Protein AF-A0A1S4CBW2-F1 (afdb_monomer)

Solvent-accessible surface area (backbone atoms only — not comparable to full-atom values): 8274 Å² total; per-residue (Å²): 129,62,62,76,55,47,57,71,74,41,79,81,64,77,72,87,77,90,82,58,78,89,71,38,50,78,54,97,95,41,67,27,43,52,64,85,74,66,82,56,65,70,44,77,49,78,42,79,31,58,56,24,68,84,32,35,73,53,51,63,35,43,44,69,46,84,67,85,85,79,65,87,85,68,48,69,74,67,51,38,43,67,58,54,52,48,46,69,72,67,56,61,90,41,44,40,65,57,48,58,76,38,66,98,53,59,56,44,62,51,49,52,52,52,52,52,53,52,54,51,54,56,49,52,52,53,52,53,60,55,59,77,72,105

Nearest PDB structures (foldseek):
  2q5e-assembly5_E  TM=9.360E-01  e=3.648E-05  Homo sapiens
  1t9z-assembly1_A  TM=9.343E-01  e=3.648E-05  Homo sapiens
  3l0c-assembly2_B  TM=9.305E-01  e=1.211E-04  Homo sapiens
  3l0y-assembly2_B  TM=9.331E-01  e=2.881E-04  Homo sapiens
  2q5e-assembly4_D  TM=9.142E-01  e=2.207E-04  Homo sapiens

Organism: Nicotiana tabacum (NCBI:txid4097)

Structure (mmCIF, N/CA/C/O backbone):
data_AF-A0A1S4CBW2-F1
#
_entry.id   AF-A0A1S4CBW2-F1
#
loop_
_atom_site.group_PDB
_atom_site.id
_atom_site.type_symbol
_atom_site.label_atom_id
_atom_site.label_alt_id
_atom_site.label_comp_id
_atom_site.label_asym_id
_atom_site.label_entity_id
_atom_site.label_seq_id
_atom_site.pdbx_PDB_ins_code
_atom_site.Cartn_x
_atom_site.Cartn_y
_atom_site.Cartn_z
_atom_site.occupancy
_atom_site.B_iso_or_equiv
_atom_site.auth_seq_id
_atom_site.auth_comp_id
_atom_site.auth_asym_id
_atom_site.auth_atom_id
_atom_site.pdbx_PDB_model_num
ATOM 1 N N . TYR A 1 1 ? 21.344 5.449 -10.098 1.00 72.12 1 TYR A N 1
ATOM 2 C CA . TYR A 1 1 ? 20.592 6.720 -9.976 1.00 72.12 1 TYR A CA 1
ATOM 3 C C . TYR A 1 1 ? 19.770 6.777 -8.692 1.00 72.12 1 TYR A C 1
ATOM 5 O O . TYR A 1 1 ? 19.792 7.802 -8.034 1.00 72.12 1 TYR A O 1
ATOM 13 N N . VAL A 1 2 ? 19.072 5.700 -8.307 1.00 84.31 2 VAL A N 1
ATOM 14 C CA . VAL A 1 2 ? 18.174 5.707 -7.135 1.00 84.31 2 VAL A CA 1
ATOM 15 C C . VAL A 1 2 ? 18.923 5.608 -5.795 1.00 84.31 2 VAL A C 1
ATOM 17 O O . VAL A 1 2 ? 18.476 6.191 -4.811 1.00 84.31 2 VAL A O 1
ATOM 20 N N . ASP A 1 3 ? 20.077 4.937 -5.748 1.00 87.69 3 ASP A N 1
ATOM 21 C CA . ASP A 1 3 ? 20.767 4.643 -4.480 1.00 87.69 3 ASP A CA 1
ATOM 22 C C . ASP A 1 3 ? 21.149 5.884 -3.652 1.00 87.69 3 ASP A C 1
ATOM 24 O O . ASP A 1 3 ? 20.785 5.907 -2.477 1.00 87.69 3 ASP A O 1
ATOM 28 N N . PRO A 1 4 ? 21.721 6.968 -4.222 1.00 92.19 4 PRO A N 1
ATOM 29 C CA . PRO A 1 4 ? 22.054 8.167 -3.442 1.00 92.19 4 PRO A CA 1
ATOM 30 C C . PRO A 1 4 ? 20.837 8.914 -2.876 1.00 92.19 4 PRO A C 1
ATOM 32 O O . PRO A 1 4 ? 20.970 9.719 -1.954 1.00 92.19 4 PRO A O 1
ATOM 35 N N . VAL A 1 5 ? 19.651 8.720 -3.462 1.00 93.06 5 VAL A N 1
ATOM 36 C CA . VAL A 1 5 ? 18.397 9.285 -2.939 1.00 93.06 5 VAL A CA 1
ATOM 37 C C . VAL A 1 5 ? 17.923 8.445 -1.760 1.00 93.06 5 VAL A C 1
ATOM 39 O O . VAL A 1 5 ? 17.605 8.987 -0.706 1.00 93.06 5 VAL A O 1
ATOM 42 N N . ILE A 1 6 ? 17.940 7.118 -1.906 1.00 93.62 6 ILE A N 1
ATOM 43 C CA . ILE A 1 6 ? 17.543 6.195 -0.839 1.00 93.62 6 ILE A CA 1
ATOM 44 C C . ILE A 1 6 ? 18.472 6.301 0.370 1.00 93.62 6 ILE A C 1
ATOM 46 O O . ILE A 1 6 ? 17.990 6.284 1.492 1.00 93.62 6 ILE A O 1
ATOM 50 N N . GLU A 1 7 ? 19.777 6.472 0.169 1.00 92.75 7 GLU A N 1
ATOM 51 C CA . GLU A 1 7 ? 20.735 6.671 1.266 1.00 92.75 7 GLU A CA 1
ATOM 52 C C . GLU A 1 7 ? 20.423 7.909 2.113 1.00 92.75 7 GLU A C 1
ATOM 54 O O . GLU A 1 7 ? 20.603 7.882 3.327 1.00 92.75 7 GLU A O 1
ATOM 59 N N . ARG A 1 8 ? 19.900 8.977 1.496 1.00 95.56 8 ARG A N 1
ATOM 60 C CA . ARG A 1 8 ? 19.450 10.173 2.223 1.00 95.56 8 ARG A CA 1
ATOM 61 C C . ARG A 1 8 ? 18.098 9.974 2.908 1.00 95.56 8 ARG A C 1
ATOM 63 O O . ARG A 1 8 ? 17.879 10.537 3.974 1.00 95.56 8 ARG A O 1
ATOM 70 N N . LEU A 1 9 ? 17.194 9.208 2.294 1.00 94.81 9 LEU A N 1
ATOM 71 C CA . LEU A 1 9 ? 15.845 8.962 2.816 1.00 94.81 9 LEU A CA 1
ATOM 72 C C . LEU A 1 9 ? 15.800 7.899 3.921 1.00 94.81 9 LEU A C 1
ATOM 74 O O . LEU A 1 9 ? 14.903 7.941 4.759 1.00 94.81 9 LEU A O 1
ATOM 78 N N . ASP A 1 10 ? 16.742 6.956 3.934 1.00 96.50 10 ASP A N 1
ATOM 79 C CA . ASP A 1 10 ? 16.759 5.816 4.854 1.00 96.50 10 ASP A CA 1
ATOM 80 C C . ASP A 1 10 ? 18.020 5.770 5.743 1.00 96.50 10 ASP A C 1
ATOM 82 O O . ASP A 1 10 ? 18.762 4.782 5.729 1.00 96.50 10 ASP A O 1
ATOM 86 N N . PRO A 1 11 ? 18.282 6.808 6.563 1.00 96.19 11 PRO A N 1
ATOM 87 C CA . PRO A 1 11 ? 19.467 6.854 7.424 1.00 96.19 11 PRO A CA 1
ATOM 88 C C . PRO A 1 11 ? 19.441 5.800 8.544 1.00 96.19 11 PRO A C 1
ATOM 90 O O . PRO A 1 11 ? 20.466 5.517 9.155 1.00 96.19 11 PRO A O 1
ATOM 93 N N . LYS A 1 12 ? 18.265 5.231 8.841 1.00 96.81 12 LYS A N 1
ATOM 94 C CA . LYS A 1 12 ? 18.075 4.195 9.868 1.00 96.81 12 LYS A CA 1
ATOM 95 C C . LYS A 1 12 ? 18.089 2.773 9.298 1.00 96.81 12 LYS A C 1
ATOM 97 O O . LYS A 1 12 ? 17.887 1.832 10.060 1.00 96.81 12 LYS A O 1
ATOM 102 N N . HIS A 1 13 ? 18.318 2.611 7.992 1.00 94.69 13 HIS A N 1
ATOM 103 C CA . HIS A 1 13 ? 18.322 1.315 7.307 1.00 94.69 13 HIS A CA 1
ATOM 104 C C . HIS A 1 13 ? 17.040 0.489 7.534 1.00 94.69 13 HIS A C 1
ATOM 106 O O . HIS A 1 13 ? 17.075 -0.728 7.728 1.00 94.69 13 HIS A O 1
ATOM 112 N N . CYS A 1 14 ? 15.886 1.155 7.505 1.00 96.50 14 CYS A N 1
ATOM 113 C CA . CYS A 1 14 ? 14.567 0.542 7.607 1.00 96.50 14 CYS A CA 1
ATOM 114 C C . CYS A 1 14 ? 14.212 -0.288 6.358 1.00 96.50 14 CYS A C 1
ATOM 116 O O . CYS A 1 14 ? 13.416 -1.229 6.444 1.00 96.50 14 CYS A O 1
ATOM 118 N N . ILE A 1 15 ? 14.774 0.035 5.186 1.00 96.38 15 ILE A N 1
ATOM 119 C CA . ILE A 1 15 ? 14.488 -0.656 3.923 1.00 96.38 15 ILE A CA 1
ATOM 120 C C . ILE A 1 15 ? 15.336 -1.927 3.817 1.00 96.38 15 ILE A C 1
ATOM 122 O O . ILE A 1 15 ? 16.548 -1.880 3.625 1.00 96.38 15 ILE A O 1
ATOM 126 N N . ARG A 1 16 ? 14.679 -3.093 3.855 1.00 95.31 16 ARG A N 1
ATOM 127 C CA . ARG A 1 16 ? 15.364 -4.398 3.792 1.00 95.31 16 ARG A CA 1
ATOM 128 C C . ARG A 1 16 ? 15.864 -4.779 2.396 1.00 95.31 16 ARG A C 1
ATOM 130 O O . ARG A 1 16 ? 16.922 -5.384 2.273 1.00 95.31 16 ARG A O 1
ATOM 137 N N . TYR A 1 17 ? 15.087 -4.482 1.356 1.00 95.06 17 TYR A N 1
ATOM 138 C CA . TYR A 1 17 ? 15.413 -4.827 -0.029 1.00 95.06 17 TYR A CA 1
ATOM 139 C C . TYR A 1 17 ? 15.094 -3.652 -0.946 1.00 95.06 17 TYR A C 1
ATOM 141 O O . TYR A 1 17 ? 14.059 -3.005 -0.791 1.00 95.06 17 TYR A O 1
ATOM 149 N N . ARG A 1 18 ? 15.969 -3.403 -1.924 1.00 93.81 18 ARG A N 1
ATOM 150 C CA . ARG A 1 18 ? 15.803 -2.352 -2.932 1.00 93.81 18 ARG A CA 1
ATOM 151 C C . ARG A 1 18 ? 15.588 -3.011 -4.287 1.00 93.81 18 ARG A C 1
ATOM 153 O O . ARG A 1 18 ? 16.459 -3.721 -4.778 1.00 93.81 18 ARG A O 1
ATOM 160 N N . LEU A 1 19 ? 14.420 -2.787 -4.877 1.00 93.94 19 LEU A N 1
ATOM 161 C CA . LEU A 1 19 ? 14.077 -3.272 -6.210 1.00 93.94 19 LEU A CA 1
ATOM 162 C C . LEU A 1 19 ? 13.983 -2.078 -7.157 1.00 93.94 19 LEU A C 1
ATOM 164 O O . LEU A 1 19 ? 13.381 -1.058 -6.829 1.00 93.94 19 LEU A O 1
ATOM 168 N N . SER A 1 20 ? 14.599 -2.204 -8.327 1.00 92.44 20 SER A N 1
ATOM 169 C CA . SER A 1 20 ? 14.641 -1.158 -9.348 1.00 92.44 20 SER A CA 1
ATOM 170 C C . SER A 1 20 ? 13.929 -1.618 -10.622 1.00 92.44 20 SER A C 1
ATOM 172 O O . SER A 1 20 ? 13.296 -2.674 -10.656 1.00 92.44 20 SER A O 1
ATOM 174 N N . ARG A 1 21 ? 14.036 -0.837 -11.702 1.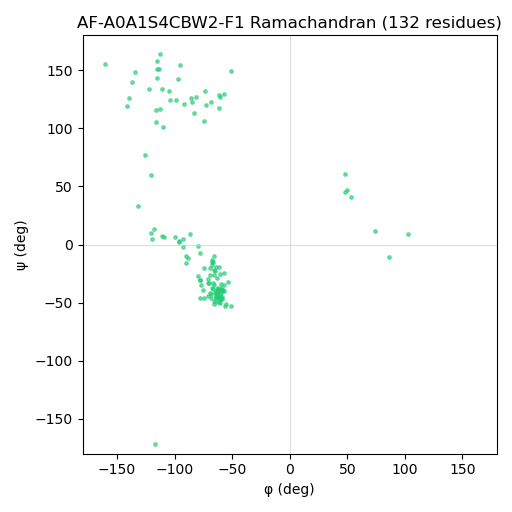00 93.06 21 ARG A N 1
ATOM 175 C CA . ARG A 1 21 ? 13.397 -1.140 -12.992 1.00 93.06 21 ARG A CA 1
ATOM 176 C C . ARG A 1 21 ? 13.740 -2.541 -13.520 1.00 93.06 21 ARG A C 1
ATOM 178 O O . ARG A 1 21 ? 12.876 -3.169 -14.120 1.00 93.06 21 ARG A O 1
ATOM 185 N N . GLY A 1 22 ? 14.939 -3.060 -13.246 1.00 94.19 22 GLY A N 1
ATOM 186 C CA . GLY A 1 22 ? 15.337 -4.416 -13.649 1.00 94.19 22 GLY A CA 1
ATOM 187 C C . GLY A 1 22 ? 14.525 -5.542 -12.992 1.00 94.19 22 GLY A C 1
ATOM 188 O O . GLY A 1 22 ? 14.472 -6.639 -13.529 1.00 94.19 22 GLY A O 1
ATOM 189 N N . ALA A 1 23 ? 13.851 -5.271 -11.871 1.00 95.00 23 ALA A N 1
ATOM 190 C CA . ALA A 1 23 ? 12.994 -6.230 -11.169 1.00 95.00 23 ALA A CA 1
ATOM 191 C C . ALA A 1 23 ? 11.517 -6.163 -11.606 1.00 95.00 23 ALA A C 1
ATOM 193 O O . ALA A 1 23 ? 10.660 -6.809 -11.006 1.00 95.00 23 ALA A O 1
ATOM 194 N N . THR A 1 24 ? 11.194 -5.349 -12.613 1.00 96.81 24 THR A N 1
ATOM 195 C CA . THR A 1 24 ? 9.826 -5.216 -13.134 1.00 96.81 24 THR A CA 1
ATOM 196 C C . THR A 1 24 ? 9.611 -6.118 -14.343 1.00 96.81 24 THR A C 1
ATOM 198 O O . THR A 1 24 ? 10.548 -6.428 -15.077 1.00 96.81 24 THR A O 1
ATOM 201 N N . ARG A 1 25 ? 8.360 -6.508 -14.586 1.00 96.81 25 ARG A N 1
ATOM 202 C CA . ARG A 1 25 ? 7.962 -7.228 -15.795 1.00 96.81 25 ARG A CA 1
ATOM 203 C C . ARG A 1 25 ? 7.654 -6.224 -16.900 1.00 96.81 25 ARG A C 1
ATOM 205 O O . ARG A 1 25 ? 6.848 -5.318 -16.700 1.00 96.81 25 ARG A O 1
ATOM 212 N N . TYR A 1 26 ? 8.288 -6.385 -18.055 1.00 96.50 26 TYR A N 1
ATOM 213 C CA . TYR A 1 26 ? 8.011 -5.568 -19.232 1.00 96.50 26 TYR A CA 1
ATOM 214 C C . TYR A 1 26 ? 6.948 -6.250 -20.094 1.00 96.50 26 TYR A C 1
ATOM 216 O O . TYR A 1 26 ? 7.131 -7.401 -20.491 1.00 96.50 26 TYR A O 1
ATOM 224 N N . VAL A 1 27 ? 5.830 -5.568 -20.329 1.00 94.88 27 VAL A N 1
ATOM 225 C CA . VAL A 1 27 ? 4.694 -6.061 -21.119 1.00 94.88 27 VAL A CA 1
ATOM 226 C C . VAL A 1 27 ? 4.190 -4.900 -21.967 1.00 94.88 27 VAL A C 1
ATOM 228 O O . VAL A 1 27 ? 3.940 -3.824 -21.428 1.00 94.88 27 VAL A O 1
ATOM 231 N N . ASP A 1 28 ? 4.101 -5.101 -23.283 1.00 93.81 28 ASP A N 1
ATOM 232 C CA . ASP A 1 28 ? 3.517 -4.153 -24.244 1.00 93.81 28 ASP A CA 1
ATOM 233 C C . ASP A 1 28 ? 4.009 -2.706 -24.091 1.00 93.81 28 ASP A C 1
ATOM 235 O O . ASP A 1 28 ? 3.243 -1.745 -24.074 1.00 93.81 28 ASP A O 1
ATOM 239 N N . GLY A 1 29 ? 5.321 -2.531 -23.928 1.00 94.62 29 GLY A N 1
ATOM 240 C CA . GLY A 1 29 ? 5.918 -1.201 -23.812 1.00 94.62 29 GLY A CA 1
ATOM 241 C C . GLY A 1 29 ? 5.942 -0.617 -22.394 1.00 94.62 29 GLY A C 1
ATOM 242 O O . GLY A 1 29 ? 6.638 0.377 -22.168 1.00 94.62 29 GLY A O 1
ATOM 243 N N . LYS A 1 30 ? 5.248 -1.227 -21.422 1.00 95.94 30 LYS A N 1
ATOM 244 C CA . LYS A 1 30 ? 5.110 -0.725 -20.043 1.00 95.94 30 LYS A CA 1
ATOM 245 C C . LYS A 1 30 ? 5.761 -1.659 -19.018 1.00 95.94 30 LYS A C 1
ATOM 247 O O . LYS A 1 30 ? 5.874 -2.868 -19.200 1.00 95.94 30 LYS A O 1
ATOM 252 N N . HIS A 1 31 ? 6.223 -1.072 -17.914 1.00 96.81 31 HIS A N 1
ATOM 253 C CA . HIS A 1 31 ? 6.799 -1.802 -16.784 1.00 96.81 31 HIS A CA 1
ATOM 254 C C . HIS A 1 31 ? 5.783 -1.988 -15.664 1.00 96.81 31 HIS A C 1
ATOM 256 O O . HIS A 1 31 ? 5.304 -1.006 -15.091 1.00 96.81 31 HIS A O 1
ATOM 262 N N . TYR A 1 32 ? 5.575 -3.239 -15.271 1.00 97.62 32 TYR A N 1
ATOM 263 C CA . TYR A 1 32 ? 4.690 -3.619 -14.182 1.00 97.62 32 TYR A CA 1
ATOM 264 C C . TYR A 1 32 ? 5.454 -4.253 -13.024 1.00 97.62 32 TYR A C 1
ATOM 266 O O . TYR A 1 32 ? 6.424 -4.993 -13.210 1.00 97.62 32 TYR A O 1
ATOM 274 N N . ARG A 1 33 ? 5.011 -3.968 -11.804 1.00 97.56 33 ARG A N 1
ATOM 275 C CA . ARG A 1 33 ? 5.479 -4.642 -10.597 1.00 97.56 33 ARG A CA 1
ATOM 276 C C . ARG A 1 33 ? 4.651 -5.914 -10.443 1.00 97.56 33 ARG A C 1
ATOM 278 O O . ARG A 1 33 ? 3.428 -5.849 -10.414 1.00 97.56 33 ARG A O 1
ATOM 285 N N . ASP A 1 34 ? 5.328 -7.056 -10.393 1.00 97.19 34 ASP A N 1
ATOM 286 C CA . ASP A 1 34 ? 4.701 -8.371 -10.255 1.00 97.19 34 ASP A CA 1
ATOM 287 C C . ASP A 1 34 ? 5.013 -8.946 -8.870 1.00 97.19 34 ASP A C 1
ATOM 289 O O . ASP A 1 34 ? 6.112 -9.450 -8.618 1.00 97.19 34 ASP A O 1
ATOM 293 N N . PHE A 1 35 ? 4.051 -8.865 -7.952 1.00 96.94 35 PHE A N 1
ATOM 294 C CA . PHE A 1 35 ? 4.229 -9.307 -6.570 1.00 96.94 35 PHE A CA 1
ATOM 295 C C . PHE A 1 35 ? 4.346 -10.828 -6.447 1.00 96.94 35 PHE A C 1
ATOM 297 O O . PHE A 1 35 ? 4.950 -11.309 -5.488 1.00 96.94 35 PHE A O 1
ATOM 304 N N . SER A 1 36 ? 3.885 -11.590 -7.449 1.00 96.19 36 SER A N 1
ATOM 305 C CA . SER A 1 36 ? 4.073 -13.049 -7.489 1.00 96.19 36 SER A CA 1
ATOM 306 C C . SER A 1 36 ? 5.552 -13.456 -7.528 1.00 96.19 36 SER A C 1
ATOM 308 O O . SER A 1 36 ? 5.901 -14.582 -7.176 1.00 96.19 36 SER A O 1
ATOM 310 N N . LYS A 1 37 ? 6.446 -12.536 -7.920 1.00 96.75 37 LYS A N 1
ATOM 311 C CA . LYS A 1 37 ? 7.896 -12.766 -8.017 1.00 96.75 37 LYS A CA 1
ATOM 312 C C . LYS A 1 37 ? 8.667 -12.394 -6.754 1.00 96.75 37 LYS A C 1
ATOM 314 O O . LYS A 1 37 ? 9.872 -12.616 -6.697 1.00 96.75 37 LYS A O 1
ATOM 319 N N . LEU A 1 38 ? 7.998 -11.873 -5.724 1.00 96.38 38 LEU A N 1
ATOM 320 C CA . LEU A 1 38 ? 8.654 -11.459 -4.480 1.00 96.38 38 LEU A CA 1
ATOM 321 C C . LEU A 1 38 ? 8.995 -12.629 -3.547 1.00 96.38 38 LEU A C 1
ATOM 323 O O . LEU A 1 38 ? 9.662 -12.417 -2.534 1.00 96.38 38 LEU A O 1
ATOM 327 N N . ASN A 1 39 ? 8.546 -13.852 -3.865 1.00 97.12 39 ASN A N 1
ATOM 328 C CA . ASN A 1 39 ? 8.647 -15.015 -2.979 1.00 97.12 39 ASN A CA 1
ATOM 329 C C . ASN A 1 39 ? 8.117 -14.687 -1.567 1.00 97.12 39 ASN A C 1
ATOM 331 O O . ASN A 1 39 ? 8.778 -14.892 -0.544 1.00 97.12 39 ASN A O 1
ATOM 335 N N . ARG A 1 40 ? 6.948 -14.047 -1.529 1.00 97.25 40 ARG A N 1
ATOM 336 C CA . ARG A 1 40 ? 6.199 -13.673 -0.328 1.00 97.25 40 ARG A CA 1
ATOM 337 C C . ARG A 1 40 ? 4.746 -14.039 -0.561 1.00 97.25 40 ARG A C 1
ATOM 339 O O . ARG A 1 40 ? 4.278 -13.976 -1.693 1.00 97.25 40 ARG A O 1
ATOM 346 N N . ASP A 1 41 ? 4.055 -14.399 0.512 1.00 97.44 41 ASP A N 1
ATOM 347 C CA . ASP A 1 41 ? 2.621 -14.657 0.465 1.00 97.44 41 ASP A CA 1
ATOM 348 C C . ASP A 1 41 ? 1.869 -13.377 0.040 1.00 97.44 41 ASP A C 1
ATOM 350 O O . ASP A 1 41 ? 1.932 -12.385 0.775 1.00 97.44 41 ASP A O 1
ATOM 354 N N . PRO A 1 42 ? 1.153 -13.373 -1.104 1.00 96.00 42 PRO A N 1
ATOM 355 C CA . PRO A 1 42 ? 0.373 -12.222 -1.557 1.00 96.00 42 PRO A CA 1
ATOM 356 C C . PRO A 1 42 ? -0.672 -11.743 -0.546 1.00 96.00 42 PRO A C 1
ATOM 358 O O . PRO A 1 42 ? -0.998 -10.559 -0.531 1.00 96.00 42 PRO A O 1
ATOM 361 N N . SER A 1 43 ? -1.148 -12.611 0.353 1.00 97.88 43 SER A N 1
ATOM 362 C CA . SER A 1 43 ? -2.082 -12.245 1.428 1.00 97.88 43 SER A CA 1
ATOM 363 C C . SER A 1 43 ? -1.473 -11.286 2.469 1.00 97.88 43 SER A C 1
ATOM 365 O O . SER A 1 43 ? -2.177 -10.739 3.320 1.00 97.88 43 SER A O 1
ATOM 367 N N . ARG A 1 44 ? -0.151 -11.066 2.408 1.00 97.69 44 ARG A N 1
ATOM 368 C CA . ARG A 1 44 ? 0.639 -10.250 3.343 1.00 97.69 44 ARG A CA 1
ATOM 369 C C . ARG A 1 44 ? 1.361 -9.078 2.672 1.00 97.69 44 ARG A C 1
ATOM 371 O O . ARG A 1 44 ? 2.213 -8.457 3.305 1.00 97.69 44 ARG A O 1
ATOM 378 N N . ILE A 1 45 ? 1.060 -8.784 1.407 1.00 98.06 45 ILE A N 1
ATOM 379 C CA . ILE A 1 45 ? 1.734 -7.734 0.632 1.00 98.06 45 ILE A CA 1
ATOM 380 C C . ILE A 1 45 ? 0.826 -6.510 0.511 1.00 98.06 45 ILE A C 1
ATOM 382 O O . ILE A 1 45 ? -0.337 -6.626 0.135 1.00 98.06 45 ILE A O 1
ATOM 386 N N . ILE A 1 46 ? 1.377 -5.329 0.786 1.00 98.06 46 ILE A N 1
ATOM 387 C CA . ILE A 1 46 ? 0.759 -4.037 0.475 1.00 98.06 46 ILE A CA 1
ATOM 388 C C . ILE A 1 46 ? 1.729 -3.268 -0.415 1.00 98.06 46 ILE A C 1
ATOM 390 O O . ILE A 1 46 ? 2.921 -3.190 -0.107 1.00 98.06 46 ILE A O 1
ATOM 394 N N . TYR A 1 47 ? 1.220 -2.683 -1.494 1.00 97.94 47 TYR A N 1
ATOM 395 C CA . TYR A 1 47 ? 1.968 -1.791 -2.368 1.00 97.94 47 TYR A CA 1
ATOM 396 C C . TYR A 1 47 ? 1.376 -0.387 -2.334 1.00 97.94 47 TYR A C 1
ATOM 398 O O . TYR A 1 47 ? 0.243 -0.183 -2.752 1.00 97.94 47 TYR A O 1
ATOM 406 N N . VAL A 1 48 ? 2.153 0.581 -1.849 1.00 97.62 48 VAL A N 1
ATOM 407 C CA . VAL A 1 48 ? 1.747 1.989 -1.780 1.00 97.62 48 VAL A CA 1
ATOM 408 C C . VAL A 1 48 ? 2.455 2.761 -2.888 1.00 97.62 48 VAL A C 1
ATOM 410 O O . VAL A 1 48 ? 3.684 2.724 -2.983 1.00 97.62 48 VAL A O 1
ATOM 413 N N . SER A 1 49 ? 1.702 3.449 -3.744 1.00 96.38 49 SER A N 1
ATOM 414 C CA . SER A 1 49 ? 2.273 4.282 -4.808 1.00 96.38 49 SER A CA 1
ATOM 415 C C . SER A 1 49 ? 1.269 5.305 -5.330 1.00 96.38 49 SER A C 1
ATOM 417 O O . SER A 1 49 ? 0.067 5.071 -5.286 1.00 96.38 49 SER A O 1
ATOM 419 N N . GLY A 1 50 ? 1.769 6.411 -5.888 1.00 95.56 50 GLY A N 1
ATOM 420 C CA . GLY A 1 50 ? 0.941 7.376 -6.616 1.00 95.56 50 GLY A CA 1
ATOM 421 C C . GLY A 1 50 ? 0.360 6.853 -7.935 1.00 95.56 50 GLY A C 1
ATOM 422 O O . GLY A 1 50 ? -0.545 7.456 -8.493 1.00 95.56 50 GLY A O 1
ATOM 423 N N . HIS A 1 51 ? 0.901 5.738 -8.430 1.00 95.19 51 HIS A N 1
ATOM 424 C CA . HIS A 1 51 ? 0.549 5.118 -9.710 1.00 95.19 51 HIS A CA 1
ATOM 425 C C . HIS A 1 51 ? 0.299 3.617 -9.522 1.00 95.19 51 HIS A C 1
ATOM 427 O O . HIS A 1 51 ? 0.706 2.792 -10.347 1.00 95.19 51 HIS A O 1
ATOM 433 N N . ALA A 1 52 ? -0.233 3.228 -8.362 1.00 95.56 52 ALA A N 1
ATOM 434 C CA . ALA A 1 52 ? -0.257 1.834 -7.938 1.00 95.56 52 ALA A CA 1
ATOM 435 C C . ALA A 1 52 ? -1.113 0.970 -8.872 1.00 95.56 52 ALA A C 1
ATOM 437 O O . ALA A 1 52 ? -0.654 -0.089 -9.304 1.00 95.56 52 ALA A O 1
ATOM 438 N N . LEU A 1 53 ? -2.309 1.446 -9.236 1.00 93.81 53 LEU A N 1
ATOM 439 C CA . LEU A 1 53 ? -3.258 0.673 -10.042 1.00 93.81 53 LEU A CA 1
ATOM 440 C C . LEU A 1 53 ? -2.777 0.496 -11.480 1.00 93.81 53 LEU A C 1
ATOM 442 O O . LEU A 1 53 ? -2.996 -0.546 -12.090 1.00 93.81 53 LEU A O 1
ATOM 446 N N . GLU A 1 54 ? -2.073 1.489 -12.018 1.00 94.81 54 GLU A N 1
ATOM 447 C CA . GLU A 1 54 ? -1.611 1.450 -13.401 1.00 94.81 54 GLU A CA 1
ATOM 448 C C . GLU A 1 54 ? -0.236 0.788 -13.594 1.00 94.81 54 GLU A C 1
ATOM 450 O O . GLU A 1 54 ? 0.169 0.542 -14.735 1.00 94.81 54 GLU A O 1
ATOM 455 N N . SER A 1 55 ? 0.504 0.536 -12.508 1.00 95.31 55 SER A N 1
ATOM 456 C CA . SER A 1 55 ? 1.878 0.014 -12.548 1.00 95.31 55 SER A CA 1
ATOM 457 C C . SER A 1 55 ? 2.062 -1.336 -11.848 1.00 95.31 55 SER A C 1
ATOM 459 O O . SER A 1 55 ? 3.187 -1.836 -11.792 1.00 95.31 55 SER A O 1
ATOM 461 N N . SER A 1 56 ? 0.987 -1.953 -11.355 1.00 96.94 56 SER A N 1
ATOM 462 C CA . SER A 1 56 ? 0.985 -3.258 -10.681 1.00 96.94 56 SER A CA 1
ATOM 463 C C . SER A 1 56 ? 0.234 -4.317 -11.495 1.00 96.94 56 SER A C 1
ATOM 465 O O . SER A 1 56 ? -0.695 -3.988 -12.226 1.00 96.94 56 SE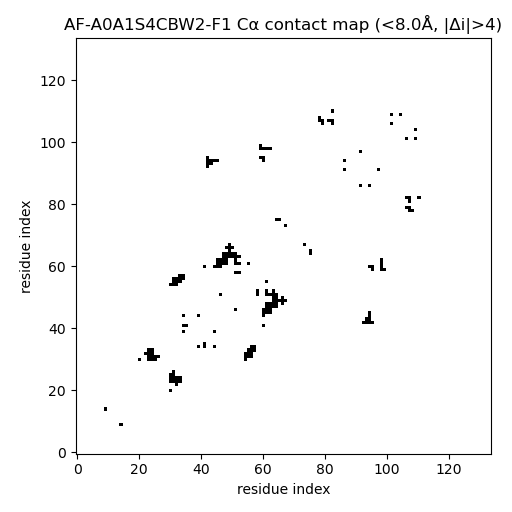R A O 1
ATOM 467 N N . LEU A 1 57 ? 0.620 -5.591 -11.357 1.00 97.06 57 LEU A N 1
ATOM 468 C CA . LEU A 1 57 ? -0.158 -6.733 -11.868 1.00 97.06 57 LEU A CA 1
ATOM 469 C C . LEU A 1 57 ? -1.165 -7.294 -10.855 1.00 97.06 57 LEU A C 1
ATOM 471 O O . LEU A 1 57 ? -1.976 -8.137 -11.224 1.00 97.06 57 LEU A O 1
ATOM 475 N N . GLN A 1 58 ? -1.103 -6.859 -9.596 1.00 97.62 58 GLN A N 1
ATOM 476 C CA . GLN A 1 58 ? -2.008 -7.273 -8.522 1.00 97.62 58 GLN A CA 1
ATOM 477 C C . GLN A 1 58 ? -2.631 -6.021 -7.879 1.00 97.62 58 GLN A C 1
ATOM 479 O O . GLN A 1 58 ? -2.158 -5.553 -6.831 1.00 97.62 58 GLN A O 1
ATOM 484 N N . PRO A 1 59 ? -3.631 -5.393 -8.530 1.00 96.81 59 PRO A N 1
ATOM 485 C CA . PRO A 1 59 ? -4.272 -4.177 -8.025 1.00 96.81 59 PRO A CA 1
ATOM 486 C C . PRO A 1 59 ? -4.941 -4.379 -6.657 1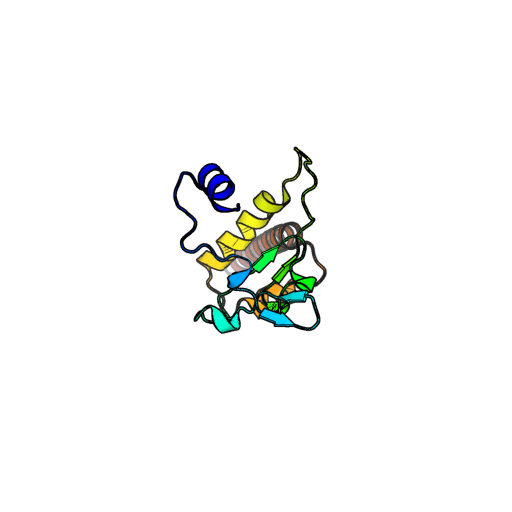.00 96.81 59 PRO A C 1
ATOM 488 O O . PRO A 1 59 ? -5.031 -3.443 -5.871 1.00 96.81 59 PRO A O 1
ATOM 491 N N . GLU A 1 60 ? -5.338 -5.602 -6.314 1.00 97.56 60 GLU A N 1
ATOM 492 C CA . GLU A 1 60 ? -5.937 -5.959 -5.026 1.00 97.56 60 GLU A CA 1
ATOM 493 C C . GLU A 1 60 ? -4.974 -5.838 -3.831 1.00 97.56 60 GLU A C 1
ATOM 495 O O . GLU A 1 60 ? -5.407 -5.810 -2.680 1.00 97.56 60 GLU A O 1
ATOM 500 N N . ASN A 1 61 ? -3.668 -5.742 -4.093 1.00 98.25 61 ASN A N 1
ATOM 501 C CA . ASN A 1 61 ? -2.634 -5.475 -3.093 1.00 98.25 61 ASN A CA 1
ATOM 502 C C . ASN A 1 61 ? -2.246 -3.989 -3.017 1.00 98.25 61 ASN A C 1
ATOM 504 O O . ASN A 1 61 ? -1.325 -3.632 -2.279 1.00 98.25 61 ASN A O 1
ATOM 508 N N . CYS A 1 62 ? -2.890 -3.126 -3.803 1.00 97.88 62 CYS A N 1
ATOM 509 C CA . CYS A 1 62 ? -2.472 -1.744 -3.980 1.00 97.88 62 CYS A CA 1
ATOM 510 C C . CYS A 1 62 ? -3.237 -0.773 -3.077 1.00 97.88 62 CYS A C 1
ATOM 512 O O . CYS A 1 62 ? -4.446 -0.873 -2.887 1.00 97.88 62 CYS A O 1
ATOM 514 N N . ILE A 1 63 ? -2.508 0.222 -2.585 1.00 97.31 63 ILE A N 1
ATOM 515 C CA . ILE A 1 63 ? -3.034 1.466 -2.040 1.00 97.31 63 ILE A CA 1
ATOM 516 C C . ILE A 1 63 ? -2.526 2.570 -2.962 1.00 97.31 63 ILE A C 1
ATOM 518 O O . ILE A 1 63 ? -1.336 2.903 -2.957 1.00 97.31 63 ILE A O 1
ATOM 522 N N . GLU A 1 64 ? -3.422 3.103 -3.786 1.00 96.50 64 GLU A N 1
ATOM 523 C CA . GLU A 1 64 ? -3.111 4.268 -4.603 1.00 96.50 64 GLU A CA 1
ATOM 524 C C . GLU A 1 64 ? -3.246 5.535 -3.763 1.00 96.50 64 GLU A C 1
ATOM 526 O O . GLU A 1 64 ? -4.261 5.750 -3.101 1.00 96.50 64 GLU A O 1
ATOM 531 N N . ILE A 1 65 ? -2.194 6.347 -3.762 1.00 95.81 65 ILE 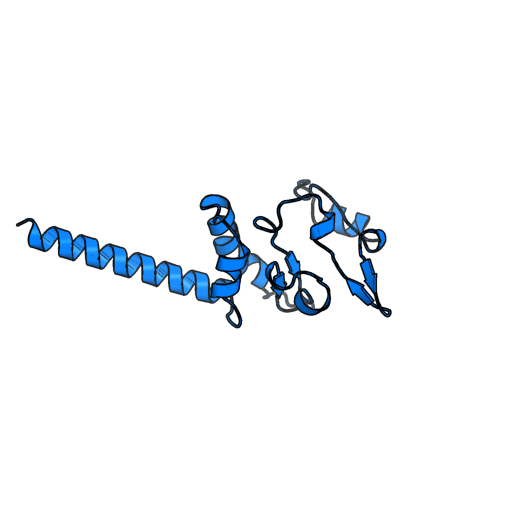A N 1
ATOM 532 C CA . ILE A 1 65 ? -2.151 7.626 -3.052 1.00 95.81 65 ILE A CA 1
ATOM 533 C C . ILE A 1 65 ? -2.084 8.779 -4.047 1.00 95.81 65 ILE A C 1
ATOM 535 O O . ILE A 1 65 ? -1.752 8.592 -5.213 1.00 95.81 65 ILE A O 1
ATOM 539 N N . LYS A 1 66 ? -2.365 10.000 -3.599 1.00 93.81 66 LYS A N 1
ATOM 540 C CA . LYS A 1 66 ? -2.141 11.186 -4.427 1.00 93.81 66 LYS A CA 1
ATOM 541 C C . LYS A 1 66 ? -0.638 11.299 -4.767 1.00 93.81 66 LYS A C 1
ATOM 543 O O . LYS A 1 66 ? 0.183 11.260 -3.850 1.00 93.81 66 LYS A O 1
ATOM 548 N N . PRO A 1 67 ? -0.245 11.465 -6.046 1.00 95.00 67 PRO A N 1
ATOM 549 C CA . PRO A 1 67 ? 1.136 11.786 -6.390 1.00 95.00 67 PRO A CA 1
ATOM 550 C C . PRO A 1 67 ? 1.567 13.113 -5.759 1.00 95.00 67 PRO A C 1
ATOM 552 O O . PRO A 1 67 ? 0.912 14.139 -5.957 1.00 95.00 67 PRO A O 1
ATOM 555 N N . TRP A 1 68 ? 2.684 13.090 -5.033 1.00 95.12 68 TRP A N 1
ATOM 556 C CA . TRP A 1 68 ? 3.275 14.283 -4.432 1.00 95.12 68 TRP A CA 1
ATOM 557 C C . TRP A 1 68 ? 3.949 15.151 -5.499 1.00 95.12 68 TRP A C 1
ATOM 559 O O . TRP A 1 68 ? 4.714 14.650 -6.327 1.00 95.12 68 TRP A O 1
ATOM 569 N N . LYS A 1 69 ? 3.668 16.454 -5.482 1.00 95.25 69 LYS A N 1
ATOM 570 C CA . LYS A 1 69 ? 4.177 17.454 -6.433 1.00 95.25 69 LYS A CA 1
ATOM 571 C C . LYS A 1 69 ? 5.034 18.529 -5.759 1.00 95.25 69 LYS A C 1
ATOM 573 O O . LYS A 1 69 ? 5.339 19.538 -6.392 1.00 95.25 69 LYS A O 1
ATOM 578 N N . GLY A 1 70 ? 5.442 18.317 -4.508 1.00 94.12 70 GLY A N 1
ATOM 579 C CA . GLY A 1 70 ? 6.242 19.275 -3.741 1.00 94.12 70 GLY A CA 1
ATOM 580 C C . GLY A 1 70 ? 5.448 20.065 -2.702 1.00 94.12 70 GLY A C 1
ATOM 581 O O . GLY A 1 70 ? 5.974 21.024 -2.145 1.00 94.12 70 GLY A O 1
ATOM 582 N N . GLU A 1 71 ? 4.190 19.705 -2.443 1.00 96.81 71 GLU A N 1
ATOM 583 C CA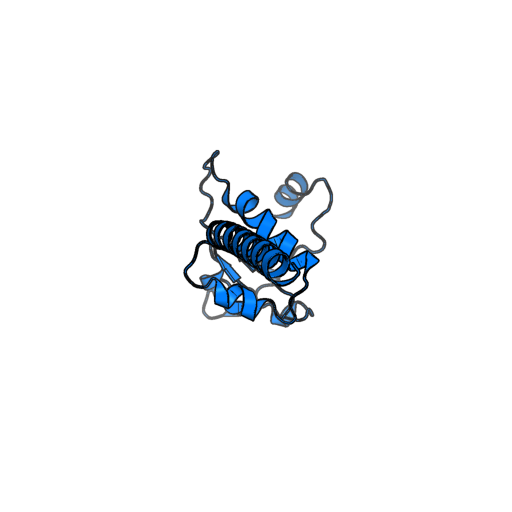 . GLU A 1 71 ? 3.367 20.373 -1.438 1.00 96.81 71 GLU A CA 1
ATOM 584 C C . GLU A 1 71 ? 3.905 20.089 -0.027 1.00 96.81 71 GLU A C 1
ATOM 586 O O . GLU A 1 71 ? 4.024 18.931 0.373 1.00 96.81 71 GLU A O 1
ATOM 591 N N . ALA A 1 72 ? 4.241 21.144 0.722 1.00 94.88 72 ALA A N 1
ATOM 592 C CA . ALA A 1 72 ? 4.804 21.031 2.072 1.00 94.88 72 ALA A CA 1
ATOM 593 C C . ALA A 1 72 ? 3.777 20.556 3.113 1.00 94.88 72 ALA A C 1
ATOM 595 O O . ALA A 1 72 ? 4.138 19.872 4.064 1.00 94.88 72 ALA A O 1
ATOM 596 N N . GLU A 1 73 ? 2.503 20.881 2.894 1.00 95.81 73 GLU A N 1
ATOM 597 C CA . GLU A 1 73 ? 1.387 20.517 3.776 1.00 95.81 73 GLU A CA 1
ATOM 598 C C . GLU A 1 73 ? 0.799 19.129 3.453 1.00 95.81 73 GLU A C 1
ATOM 600 O O . GLU A 1 73 ? -0.267 18.777 3.952 1.00 95.81 73 GLU A O 1
ATOM 605 N N . ASP A 1 74 ? 1.435 18.345 2.573 1.00 95.81 74 ASP A N 1
ATOM 606 C CA . ASP A 1 74 ? 0.958 17.000 2.243 1.00 95.81 74 ASP A CA 1
ATOM 607 C C . ASP A 1 74 ? 1.210 16.031 3.407 1.00 95.81 74 ASP A C 1
ATOM 609 O O . ASP A 1 74 ? 2.349 15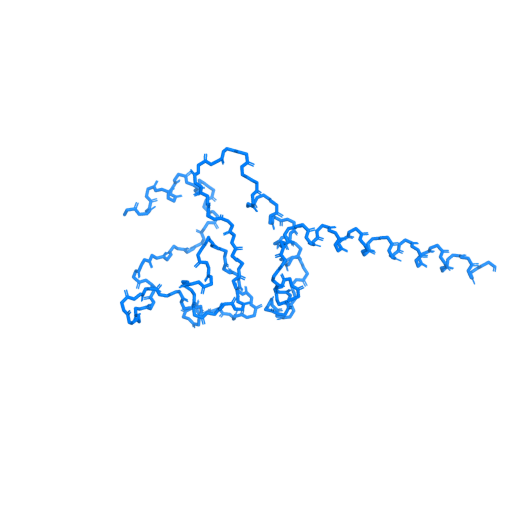.795 3.816 1.00 95.81 74 ASP A O 1
ATOM 613 N N . THR A 1 75 ? 0.132 15.451 3.934 1.00 96.25 75 THR A N 1
ATOM 614 C CA . THR A 1 75 ? 0.166 14.522 5.071 1.00 96.25 75 THR A CA 1
ATOM 615 C C . THR A 1 75 ? -0.183 13.089 4.689 1.00 96.25 75 THR A C 1
ATOM 617 O O . THR A 1 75 ? -0.260 12.237 5.570 1.00 96.25 75 THR A O 1
ATOM 620 N N . VAL A 1 76 ? -0.333 12.761 3.400 1.00 95.81 76 VAL A N 1
ATOM 621 C CA . VAL A 1 76 ? -0.940 11.487 2.963 1.00 95.81 76 VAL A CA 1
ATOM 622 C C . VAL A 1 76 ? -0.213 10.262 3.531 1.00 95.81 76 VAL A C 1
ATOM 624 O O . VAL A 1 76 ? -0.843 9.291 3.953 1.00 95.81 76 VAL A O 1
ATOM 627 N N . LEU A 1 77 ? 1.123 10.296 3.584 1.00 96.00 77 LEU A N 1
ATOM 628 C CA . LEU A 1 77 ? 1.912 9.207 4.170 1.00 96.00 77 LEU A CA 1
ATOM 629 C C . LEU A 1 77 ? 1.794 9.134 5.698 1.00 96.00 77 LEU A C 1
ATOM 631 O O . LEU A 1 77 ? 1.833 8.032 6.242 1.00 96.00 77 LEU A O 1
ATOM 635 N N . LEU A 1 78 ? 1.646 10.274 6.383 1.00 96.94 78 LEU A N 1
ATOM 636 C CA . LEU A 1 78 ? 1.428 10.324 7.832 1.00 96.94 78 LEU A CA 1
ATOM 637 C C . LEU A 1 78 ? 0.046 9.771 8.186 1.00 96.94 78 LEU A C 1
ATOM 639 O O . LEU A 1 78 ? -0.083 8.957 9.100 1.00 96.94 78 LEU A O 1
ATOM 643 N N . ASP A 1 79 ? -0.966 10.147 7.409 1.00 96.94 79 ASP A N 1
ATOM 644 C CA . ASP A 1 79 ? -2.354 9.745 7.617 1.00 96.94 79 ASP A CA 1
ATOM 645 C C . ASP A 1 79 ? -2.552 8.230 7.411 1.00 96.94 79 ASP A C 1
ATOM 647 O O . ASP A 1 79 ? -3.423 7.614 8.027 1.00 96.94 79 ASP A O 1
ATOM 651 N N . LEU A 1 80 ? -1.701 7.583 6.606 1.00 97.75 80 LEU A N 1
ATOM 652 C CA . LEU A 1 80 ? -1.701 6.127 6.420 1.00 97.75 80 LEU A CA 1
ATOM 653 C C . LEU A 1 80 ? -1.118 5.333 7.600 1.00 97.75 80 LEU A C 1
ATOM 655 O O . LEU A 1 80 ? -1.408 4.137 7.714 1.00 97.75 80 LEU A O 1
ATOM 659 N N . ILE A 1 81 ? -0.317 5.952 8.476 1.00 97.75 81 ILE A N 1
ATOM 660 C CA . ILE A 1 81 ? 0.387 5.249 9.564 1.00 97.75 81 ILE A CA 1
ATOM 661 C C . ILE A 1 81 ? -0.578 4.453 10.460 1.00 97.75 81 ILE A C 1
ATOM 663 O O . ILE A 1 81 ? -0.353 3.248 10.609 1.00 97.75 81 ILE A O 1
ATOM 667 N N . PRO A 1 82 ? -1.679 5.026 10.997 1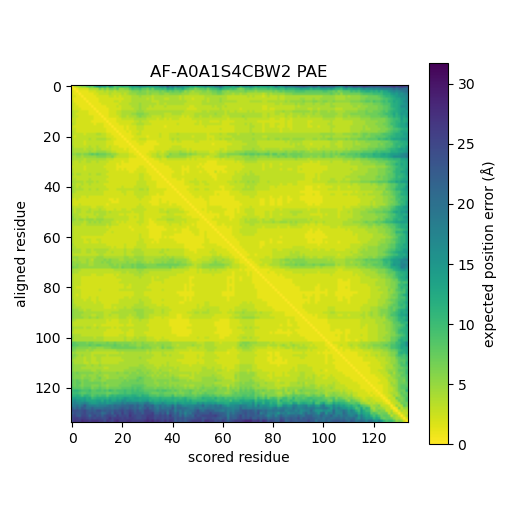.00 97.81 82 PRO A N 1
ATOM 668 C CA . PRO A 1 82 ? -2.564 4.301 11.911 1.00 97.81 82 PRO A CA 1
ATOM 669 C C . PRO A 1 82 ? -3.176 3.041 11.288 1.00 97.81 82 PRO A C 1
ATOM 671 O O . PRO A 1 82 ? -3.305 2.010 11.953 1.00 97.81 82 PRO A O 1
ATOM 674 N N . PHE A 1 83 ? -3.523 3.100 9.999 1.00 97.94 83 PHE A N 1
ATOM 675 C CA . PHE A 1 83 ? -4.048 1.951 9.265 1.00 97.94 83 PHE A CA 1
ATOM 676 C C . PHE A 1 83 ? -2.987 0.850 9.121 1.00 97.94 83 PHE A C 1
ATOM 678 O O . PHE A 1 83 ? -3.254 -0.316 9.429 1.00 97.94 83 PHE A O 1
ATOM 685 N N . LEU A 1 84 ? -1.772 1.208 8.694 1.00 98.06 84 LEU A N 1
ATOM 686 C CA . LEU A 1 84 ? -0.679 0.249 8.507 1.00 98.06 84 LEU A CA 1
ATOM 687 C C . LEU A 1 84 ? -0.252 -0.395 9.835 1.00 98.06 84 LEU A C 1
ATOM 689 O O . LEU A 1 84 ? -0.050 -1.611 9.892 1.00 98.06 84 LEU A O 1
ATOM 693 N N . GLU A 1 85 ? -0.183 0.383 10.916 1.00 98.06 85 GLU A N 1
ATOM 694 C CA . GLU A 1 85 ? 0.079 -0.122 12.268 1.00 98.06 85 GLU A CA 1
ATOM 695 C C . GLU A 1 85 ? -1.007 -1.097 12.730 1.00 98.06 85 GLU A C 1
ATOM 697 O O . GLU A 1 85 ? -0.706 -2.174 13.259 1.00 98.06 85 GLU A O 1
ATOM 702 N N . TYR A 1 86 ? -2.279 -0.759 12.497 1.00 96.94 86 TYR A N 1
ATOM 703 C CA . TYR A 1 86 ? -3.398 -1.627 12.842 1.00 96.94 86 TYR A CA 1
ATOM 704 C C . TYR A 1 86 ? -3.317 -2.968 12.110 1.00 96.94 86 TYR A C 1
ATOM 706 O O . TYR A 1 86 ? -3.445 -4.019 12.747 1.00 96.94 86 TYR A O 1
ATOM 714 N N . VAL A 1 87 ? -3.057 -2.951 10.800 1.00 97.19 87 VAL A N 1
ATOM 715 C CA . VAL A 1 87 ? -2.879 -4.163 9.989 1.00 97.19 87 VAL A CA 1
ATOM 716 C C . VAL A 1 87 ? -1.707 -5.001 10.503 1.00 97.19 87 VAL A C 1
ATOM 718 O O . VAL A 1 87 ? -1.853 -6.213 10.681 1.00 97.19 87 VAL A O 1
ATOM 721 N N . ALA A 1 88 ? -0.562 -4.374 10.785 1.00 96.69 88 ALA A N 1
ATOM 722 C CA . ALA A 1 88 ? 0.624 -5.068 11.283 1.00 96.69 88 ALA A CA 1
ATOM 723 C C . ALA A 1 88 ? 0.382 -5.741 12.646 1.00 96.69 88 ALA A C 1
ATOM 725 O O . ALA A 1 88 ? 0.866 -6.853 12.889 1.00 96.69 88 ALA A O 1
ATOM 726 N N . LYS A 1 89 ? -0.399 -5.093 13.520 1.00 97.38 89 LYS A N 1
ATOM 727 C CA . LYS A 1 89 ? -0.742 -5.597 14.854 1.00 97.38 89 LYS A CA 1
ATOM 728 C C . LYS A 1 89 ? -1.768 -6.730 14.818 1.00 97.38 89 LYS A C 1
ATOM 730 O O . LYS A 1 89 ? -1.579 -7.731 15.504 1.00 97.38 89 LYS A O 1
ATOM 735 N N . HIS A 1 90 ? -2.837 -6.585 14.037 1.00 96.06 90 HIS A N 1
ATOM 736 C CA . HIS A 1 90 ? -3.959 -7.535 14.036 1.00 96.06 90 HIS A CA 1
ATOM 737 C C . HIS A 1 90 ? -3.791 -8.673 13.028 1.00 96.06 90 HIS A C 1
ATOM 739 O O . HIS A 1 90 ? -4.471 -9.687 13.149 1.00 96.06 90 HIS A O 1
ATOM 745 N N . ARG A 1 91 ? -2.868 -8.531 12.067 1.00 95.50 91 ARG A N 1
ATOM 746 C CA . ARG A 1 91 ? -2.454 -9.581 11.126 1.00 95.50 91 ARG A CA 1
ATOM 747 C C . ARG A 1 91 ? -3.647 -10.301 10.479 1.00 95.50 91 ARG A C 1
ATOM 749 O O . ARG A 1 91 ? -3.743 -11.524 10.625 1.00 95.50 91 ARG A O 1
ATOM 756 N N . PRO A 1 92 ? -4.516 -9.589 9.732 1.00 96.94 92 PRO A N 1
ATOM 757 C CA . PRO A 1 92 ? -5.664 -10.205 9.064 1.00 96.94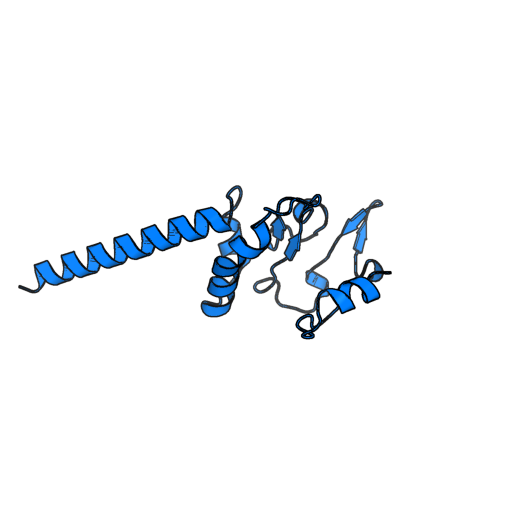 92 PRO A CA 1
ATOM 758 C C . PRO A 1 92 ? -5.229 -11.422 8.242 1.00 96.94 92 PRO A C 1
ATOM 760 O O . PRO A 1 92 ? -4.097 -11.465 7.756 1.00 96.94 92 PRO A O 1
ATOM 763 N N . ALA A 1 93 ? -6.112 -12.414 8.103 1.00 97.62 93 ALA A N 1
ATOM 764 C CA . ALA A 1 93 ? -5.800 -13.635 7.360 1.00 97.62 93 ALA A CA 1
ATOM 765 C C . ALA A 1 93 ? -5.393 -13.332 5.908 1.00 97.62 93 ALA A C 1
ATOM 767 O O . ALA A 1 93 ? -4.442 -13.927 5.414 1.00 97.62 93 ALA A O 1
ATOM 768 N N . ASP A 1 94 ? -6.066 -12.362 5.280 1.00 98.25 94 ASP A N 1
ATOM 769 C CA . ASP A 1 94 ? -5.742 -11.866 3.946 1.00 98.25 94 ASP A CA 1
ATOM 770 C C . ASP A 1 94 ? -5.935 -10.350 3.865 1.00 98.25 94 ASP A C 1
ATOM 772 O O . ASP A 1 94 ? -7.046 -9.839 4.042 1.00 98.25 94 ASP A O 1
ATOM 776 N N . ILE A 1 95 ? -4.857 -9.623 3.569 1.00 98.06 95 ILE A N 1
ATOM 777 C CA . ILE A 1 95 ? -4.879 -8.164 3.460 1.00 98.06 95 ILE A CA 1
ATOM 778 C C . ILE A 1 95 ? -5.779 -7.659 2.331 1.00 98.06 95 ILE A C 1
ATOM 780 O O . ILE A 1 95 ? -6.358 -6.582 2.448 1.00 98.06 95 ILE A O 1
ATOM 784 N N . ARG A 1 96 ? -5.961 -8.445 1.269 1.00 98.12 96 ARG A N 1
ATOM 785 C CA . ARG A 1 96 ? -6.737 -8.046 0.087 1.00 98.12 96 ARG A CA 1
ATOM 786 C C . ARG A 1 96 ? -8.212 -7.867 0.425 1.00 98.12 96 ARG A C 1
ATOM 788 O O . ARG A 1 96 ? -8.851 -6.948 -0.073 1.00 98.12 96 ARG A O 1
ATOM 795 N N . THR A 1 97 ? -8.739 -8.680 1.344 1.00 97.94 97 THR A N 1
ATOM 796 C CA . THR A 1 97 ? -10.122 -8.535 1.833 1.00 97.94 97 THR A CA 1
ATOM 797 C C . THR A 1 97 ? -10.312 -7.253 2.642 1.00 97.94 97 THR A C 1
ATOM 799 O O . THR A 1 97 ? -11.332 -6.577 2.513 1.00 97.94 97 THR A O 1
ATOM 802 N N . VAL A 1 98 ? -9.300 -6.871 3.427 1.00 97.38 98 VAL A N 1
ATOM 803 C CA . VAL A 1 98 ? -9.296 -5.602 4.157 1.00 97.38 98 VAL A CA 1
ATOM 804 C C . VAL A 1 98 ? -9.258 -4.442 3.171 1.00 97.38 98 VAL A C 1
ATOM 806 O O . VAL A 1 98 ? -10.127 -3.581 3.261 1.00 97.38 98 VAL A O 1
ATOM 809 N N . LEU A 1 99 ? -8.328 -4.436 2.209 1.00 97.62 99 LEU A N 1
ATOM 810 C CA . LEU A 1 99 ? -8.212 -3.373 1.200 1.00 97.62 99 LEU A CA 1
ATOM 811 C C . LEU A 1 99 ? -9.482 -3.237 0.351 1.00 97.62 99 LEU A C 1
ATOM 813 O O . LEU A 1 99 ? -9.961 -2.122 0.156 1.00 97.62 99 LEU A O 1
ATOM 817 N N . ALA A 1 100 ? -10.092 -4.353 -0.057 1.00 97.56 100 ALA A N 1
ATOM 818 C CA . ALA A 1 100 ? -11.364 -4.352 -0.777 1.00 97.56 100 ALA A CA 1
ATOM 819 C C . ALA A 1 100 ? -12.482 -3.636 0.005 1.00 97.56 100 ALA A C 1
ATOM 821 O O . ALA A 1 100 ? -13.290 -2.922 -0.583 1.00 97.56 100 ALA A O 1
ATOM 822 N N . SER A 1 101 ? -12.495 -3.736 1.342 1.00 96.69 101 SER A N 1
ATOM 823 C CA . SER A 1 101 ? -13.479 -3.030 2.179 1.00 96.69 101 SER A CA 1
ATOM 824 C C . SER A 1 101 ? -13.331 -1.499 2.180 1.00 96.69 101 SER A C 1
ATOM 826 O O . SER A 1 101 ? -14.232 -0.806 2.661 1.00 96.69 101 SER A O 1
ATOM 828 N N . TYR A 1 102 ? -12.215 -0.970 1.670 1.00 96.19 102 TYR A N 1
ATOM 829 C CA . TYR A 1 102 ? -11.955 0.463 1.503 1.00 96.19 102 TYR A CA 1
ATOM 830 C C . TYR A 1 102 ? -11.960 0.903 0.032 1.00 96.19 102 TYR A C 1
ATOM 832 O O . TYR A 1 102 ? -11.622 2.047 -0.263 1.00 96.19 102 TYR A O 1
ATOM 840 N N . GLN A 1 103 ? -12.321 0.028 -0.911 1.00 92.44 103 GLN A N 1
ATOM 841 C CA . GLN A 1 103 ? -12.276 0.361 -2.332 1.00 92.44 103 GLN A CA 1
ATOM 842 C C . GLN A 1 103 ? -13.122 1.610 -2.642 1.00 92.44 103 GLN A C 1
ATOM 844 O O . GLN A 1 103 ? -14.283 1.712 -2.243 1.00 92.44 103 GLN A O 1
ATOM 849 N N . GLY A 1 104 ? -12.519 2.576 -3.344 1.00 90.38 104 GLY A N 1
ATOM 850 C CA . GLY A 1 104 ? -13.151 3.859 -3.672 1.00 90.38 104 GLY A CA 1
ATOM 851 C C . GLY A 1 104 ? -13.277 4.835 -2.495 1.00 90.38 104 GLY A C 1
ATOM 852 O O . GLY A 1 104 ? -13.991 5.831 -2.609 1.00 90.38 104 GLY A O 1
ATOM 853 N N . ARG A 1 105 ? -12.619 4.562 -1.362 1.00 93.31 105 ARG A N 1
ATOM 854 C CA . ARG A 1 105 ? -12.584 5.427 -0.176 1.00 93.31 105 ARG A CA 1
ATOM 855 C C . ARG A 1 105 ? -11.169 5.938 0.077 1.00 93.31 105 ARG A C 1
ATOM 857 O O . ARG A 1 105 ? -10.183 5.323 -0.320 1.00 93.31 105 ARG A O 1
ATOM 864 N N . ASP A 1 106 ? -11.090 7.040 0.808 1.00 93.94 106 ASP A N 1
ATOM 865 C CA . ASP A 1 106 ? -9.855 7.499 1.435 1.00 93.94 106 ASP A CA 1
ATOM 866 C C . ASP A 1 106 ? -9.568 6.599 2.649 1.00 93.94 106 ASP A C 1
ATOM 868 O O . ASP A 1 106 ? -10.286 6.662 3.650 1.00 93.94 106 ASP A O 1
ATOM 872 N N . ILE A 1 107 ? -8.576 5.705 2.527 1.00 96.06 107 ILE A N 1
ATOM 873 C CA . ILE A 1 107 ? -8.262 4.702 3.559 1.00 96.06 107 ILE A CA 1
ATOM 874 C C . ILE A 1 107 ? -7.977 5.363 4.916 1.00 96.06 107 ILE A C 1
ATOM 876 O O . ILE A 1 107 ? -8.625 4.960 5.885 1.00 96.06 107 ILE A O 1
ATOM 880 N N . PRO A 1 108 ? -7.062 6.349 5.030 1.00 95.12 108 PRO A N 1
ATOM 881 C CA . PRO A 1 108 ? -6.837 7.054 6.287 1.00 95.12 108 PRO A CA 1
ATOM 882 C C . PRO A 1 108 ? -8.104 7.598 6.942 1.00 95.12 108 PRO A C 1
ATOM 884 O O . PRO A 1 108 ? -8.383 7.306 8.110 1.00 95.12 108 PRO A O 1
ATOM 887 N N . LYS A 1 109 ? -8.898 8.363 6.187 1.00 95.25 109 LYS A N 1
ATOM 888 C CA . LYS A 1 109 ? -10.091 9.024 6.715 1.00 95.25 109 LYS A CA 1
ATOM 889 C C . LYS A 1 109 ? -11.135 8.005 7.166 1.00 95.25 109 LYS A C 1
ATOM 891 O O . LYS A 1 109 ? -11.620 8.066 8.297 1.00 95.25 109 LYS A O 1
ATOM 896 N N . GLU A 1 110 ? -11.429 7.036 6.306 1.00 96.94 110 GLU A N 1
ATOM 897 C CA . GLU A 1 110 ? -12.391 5.971 6.577 1.00 96.94 110 GLU A CA 1
ATOM 898 C C . GLU A 1 110 ? -11.946 5.118 7.776 1.00 96.94 110 GLU A C 1
ATOM 900 O O . GLU A 1 110 ? -12.765 4.741 8.612 1.00 96.94 110 GLU A O 1
ATOM 905 N N . PHE A 1 111 ? -10.647 4.835 7.914 1.00 96.69 111 PHE A N 1
ATOM 906 C CA . PHE A 1 111 ? -10.119 4.072 9.045 1.00 96.69 111 PHE A CA 1
ATOM 907 C C . PHE A 1 111 ? -10.340 4.797 10.380 1.00 96.69 111 PHE A C 1
ATOM 909 O O . PHE A 1 111 ? -10.745 4.172 11.368 1.00 96.69 111 PHE A O 1
ATOM 916 N N . ILE A 1 112 ? -10.123 6.115 10.418 1.00 94.19 112 ILE A N 1
ATOM 917 C CA . ILE A 1 112 ? -10.380 6.940 11.606 1.00 94.19 112 ILE A CA 1
ATOM 918 C C . ILE A 1 112 ? -11.875 6.936 11.950 1.00 94.19 112 ILE A C 1
ATOM 920 O O . ILE A 1 112 ? -12.236 6.745 13.115 1.00 94.19 112 ILE A O 1
ATOM 924 N N . GLU A 1 113 ? -12.746 7.124 10.957 1.00 95.50 113 GLU A N 1
ATOM 925 C CA . GLU A 1 113 ? -14.203 7.122 11.142 1.00 95.50 113 GLU A CA 1
ATOM 926 C C . GLU A 1 113 ? -14.700 5.764 11.662 1.00 95.50 113 GLU A C 1
ATOM 928 O O . GLU A 1 113 ? -15.349 5.701 12.711 1.00 95.50 113 GLU A O 1
ATOM 933 N N . ARG A 1 114 ? -14.286 4.658 11.029 1.00 95.56 114 ARG A N 1
ATOM 934 C CA . ARG A 1 114 ? -14.607 3.291 11.475 1.00 95.56 114 ARG A CA 1
ATOM 935 C C . ARG A 1 114 ? -14.114 3.003 12.889 1.00 95.56 114 ARG A C 1
ATOM 937 O O . ARG A 1 114 ? -14.818 2.359 13.668 1.00 95.56 114 ARG A O 1
ATOM 944 N N . SER A 1 115 ? -12.924 3.486 13.243 1.00 93.31 115 SER A N 1
ATOM 945 C CA . SER A 1 115 ? -12.350 3.293 14.579 1.00 93.31 115 SER A CA 1
ATOM 946 C C . SER A 1 115 ? -13.167 4.002 15.663 1.00 93.31 115 SER A C 1
ATOM 948 O O . SER A 1 115 ? -13.429 3.415 16.716 1.00 93.31 115 SER A O 1
ATOM 950 N N . LYS A 1 116 ? -13.625 5.234 15.401 1.00 94.12 116 LYS A N 1
ATOM 951 C CA . LYS A 1 116 ? -14.507 5.987 16.312 1.00 94.12 116 LYS A CA 1
ATOM 952 C C . LYS A 1 116 ? -15.860 5.299 16.475 1.00 94.12 116 LYS A C 1
ATOM 954 O O . LYS A 1 116 ? -16.351 5.147 17.594 1.00 94.12 116 LYS A O 1
ATOM 959 N N . ASP A 1 117 ? -16.441 4.845 15.371 1.00 94.38 117 ASP A N 1
ATOM 960 C CA . ASP A 1 117 ? -17.724 4.147 15.368 1.00 94.38 117 ASP A CA 1
ATOM 961 C C . ASP A 1 117 ? -17.666 2.827 16.139 1.00 94.38 117 ASP A C 1
ATOM 963 O O . ASP A 1 117 ? -18.561 2.530 16.935 1.00 94.38 117 ASP A O 1
ATOM 967 N N . TYR A 1 118 ? -16.588 2.062 15.966 1.00 91.62 118 TYR A N 1
ATOM 968 C CA . TYR A 1 118 ? -16.346 0.849 16.737 1.00 91.62 118 TYR A CA 1
ATOM 969 C C . TYR A 1 118 ? -16.247 1.145 18.241 1.00 91.62 118 TYR A C 1
ATOM 971 O O . TYR A 1 118 ? -16.912 0.491 19.045 1.00 91.62 118 TYR A O 1
ATOM 979 N N . GLN A 1 119 ? -15.479 2.166 18.636 1.00 91.50 119 GLN A N 1
ATOM 980 C CA . GLN A 1 119 ? -15.353 2.564 20.043 1.00 91.50 119 GLN A CA 1
ATOM 981 C C . GLN A 1 119 ? -16.698 2.974 20.656 1.00 91.50 119 GLN A C 1
ATOM 983 O O . GLN A 1 119 ? -17.007 2.548 21.770 1.00 91.50 119 GLN A O 1
ATOM 988 N N . ARG A 1 120 ? -17.515 3.740 19.922 1.00 93.38 120 ARG A N 1
ATOM 989 C CA . ARG A 1 120 ? -18.851 4.167 20.361 1.00 93.38 120 ARG A CA 1
ATOM 990 C C . ARG A 1 120 ? -19.773 2.970 20.612 1.00 93.38 120 ARG A C 1
ATOM 992 O O . ARG A 1 120 ? -20.297 2.830 21.715 1.00 93.38 120 ARG A O 1
ATOM 999 N N . ARG A 1 121 ? -19.874 2.041 19.652 1.00 93.56 121 ARG A N 1
ATOM 1000 C CA . ARG A 1 121 ? -20.692 0.816 19.793 1.00 93.56 121 ARG A CA 1
ATOM 1001 C C . ARG A 1 121 ? -20.248 -0.044 20.979 1.00 93.56 121 ARG A C 1
ATOM 1003 O O . ARG A 1 121 ? -21.077 -0.576 21.715 1.00 93.56 121 ARG A O 1
ATOM 1010 N N . MET A 1 122 ? -18.939 -0.150 21.208 1.00 90.38 122 MET A N 1
ATOM 1011 C CA . MET A 1 122 ? -18.394 -0.890 22.352 1.00 90.38 122 MET A CA 1
ATOM 1012 C C . MET A 1 122 ? -18.732 -0.234 23.700 1.00 90.38 122 MET A C 1
ATOM 1014 O O . MET A 1 122 ? -18.912 -0.938 24.696 1.00 90.38 122 MET A O 1
ATOM 1018 N N . GLN A 1 123 ? -18.814 1.098 23.764 1.00 90.00 123 GLN A N 1
ATOM 1019 C CA . GLN A 1 123 ? -19.234 1.815 24.973 1.00 90.00 123 GLN A CA 1
ATOM 1020 C C . GLN A 1 123 ? -20.728 1.625 25.250 1.00 90.00 123 GLN A C 1
ATOM 1022 O O . GLN A 1 123 ? -21.094 1.317 26.386 1.00 90.00 123 GLN A O 1
ATOM 1027 N N . GLU A 1 124 ? -21.569 1.730 24.220 1.00 90.31 124 GLU A N 1
ATOM 1028 C CA . GLU A 1 124 ? -23.018 1.507 24.309 1.00 90.31 124 GLU A CA 1
ATOM 1029 C C . GLU A 1 124 ? -23.334 0.091 24.812 1.00 90.31 124 GLU A C 1
ATOM 1031 O O . GLU A 1 124 ? -24.085 -0.073 25.774 1.00 90.31 124 GLU A O 1
ATOM 1036 N N . GLN A 1 125 ? -22.684 -0.938 24.255 1.00 85.19 125 GLN A N 1
ATOM 1037 C CA . GLN A 1 125 ? -22.860 -2.325 24.706 1.00 85.19 125 GLN A CA 1
ATOM 1038 C C . GLN A 1 125 ? -22.425 -2.536 26.163 1.00 85.19 125 GLN A C 1
ATOM 1040 O O . GLN A 1 125 ? -23.096 -3.249 26.910 1.00 85.19 125 GLN A O 1
ATOM 1045 N N . LYS A 1 126 ? -21.331 -1.900 26.606 1.00 82.56 126 LYS A N 1
ATOM 1046 C CA . LYS A 1 126 ? -20.888 -1.964 28.010 1.00 82.56 126 LYS A CA 1
ATOM 1047 C C . LYS A 1 126 ? -21.870 -1.280 28.961 1.00 82.56 126 LYS A C 1
ATOM 1049 O O . LYS A 1 126 ? -22.074 -1.774 30.069 1.00 82.56 126 LYS A O 1
ATOM 1054 N N . GLN A 1 127 ? -22.459 -0.153 28.561 1.00 74.81 127 GLN A N 1
ATOM 1055 C CA . GLN A 1 127 ? -23.478 0.534 29.359 1.00 74.81 127 GLN A CA 1
ATOM 1056 C C . GLN A 1 127 ? -24.766 -0.289 29.433 1.00 74.81 127 GLN A C 1
ATOM 1058 O O . GLN A 1 127 ? -25.282 -0.513 30.527 1.00 74.81 127 GLN A O 1
ATOM 1063 N N . HIS A 1 128 ? -25.226 -0.822 28.300 1.00 70.19 128 HIS A N 1
ATOM 1064 C CA . HIS A 1 128 ? -26.411 -1.670 28.240 1.00 70.19 128 HIS A CA 1
ATOM 1065 C C . HIS A 1 128 ? -26.221 -2.958 29.059 1.00 70.19 128 HIS A C 1
ATOM 1067 O O . HIS A 1 128 ? -27.051 -3.292 29.897 1.00 70.19 128 HIS A O 1
ATOM 1073 N N . GLY A 1 129 ? -25.072 -3.629 28.937 1.00 69.81 129 GLY A N 1
ATOM 1074 C CA . GLY A 1 129 ? -24.740 -4.809 29.741 1.00 69.81 129 GLY A CA 1
ATOM 1075 C C . GLY A 1 129 ? -24.596 -4.543 31.247 1.00 69.81 129 GLY A C 1
ATOM 1076 O O . GLY A 1 129 ? -24.762 -5.467 32.040 1.00 69.81 129 GLY A O 1
ATOM 1077 N N . ARG A 1 130 ? -24.312 -3.300 31.671 1.00 66.56 130 ARG A N 1
ATOM 1078 C CA . ARG A 1 130 ? -24.347 -2.893 33.092 1.00 66.56 130 ARG A CA 1
ATOM 1079 C C . ARG A 1 130 ? -25.770 -2.664 33.599 1.00 66.56 130 ARG A C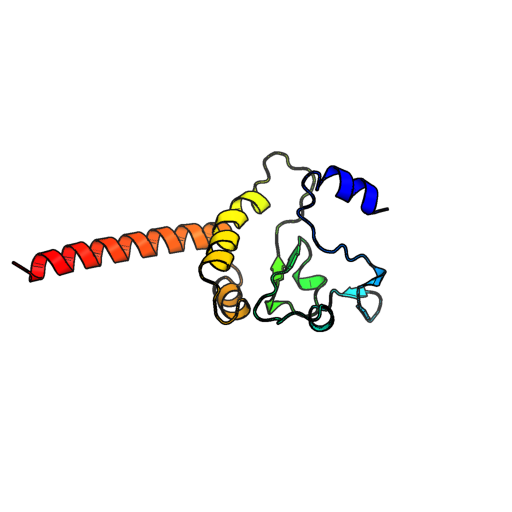 1
ATOM 1081 O O . ARG A 1 130 ? -26.007 -2.885 34.781 1.00 66.56 130 ARG A O 1
ATOM 1088 N N . PHE A 1 131 ? -26.683 -2.229 32.733 1.00 56.91 131 PHE A N 1
ATOM 1089 C CA . PHE A 1 131 ? -28.080 -1.972 33.082 1.00 56.91 131 PHE A CA 1
ATOM 1090 C C . PHE A 1 131 ? -28.842 -3.269 33.396 1.00 56.91 131 PHE A C 1
ATOM 1092 O O . PHE A 1 131 ? -29.529 -3.332 34.404 1.00 56.91 131 PHE A O 1
ATOM 1099 N N . TRP A 1 132 ? -28.630 -4.333 32.615 1.00 58.66 132 TRP A N 1
ATOM 1100 C CA . TRP A 1 132 ? -29.289 -5.639 32.809 1.00 58.66 132 TRP A CA 1
ATOM 1101 C C . TRP A 1 132 ? -28.689 -6.527 33.914 1.00 58.66 132 TRP A C 1
ATOM 1103 O O . TRP A 1 132 ? -29.157 -7.641 34.127 1.00 58.66 132 TRP A O 1
ATOM 1113 N N . ARG A 1 133 ? -27.624 -6.078 34.591 1.00 57.91 133 ARG A N 1
ATOM 1114 C CA . ARG A 1 133 ? -26.985 -6.797 35.713 1.00 57.91 133 ARG A CA 1
ATOM 1115 C C . ARG A 1 133 ? -27.409 -6.269 37.092 1.00 57.91 133 ARG A C 1
ATOM 1117 O O . ARG A 1 133 ? -26.802 -6.668 38.085 1.00 57.91 133 ARG A O 1
ATOM 1124 N N . ARG A 1 134 ? -28.373 -5.348 37.148 1.00 48.62 134 ARG A N 1
ATOM 1125 C CA . ARG A 1 134 ? -28.962 -4.814 38.382 1.00 48.62 134 ARG A CA 1
ATOM 1126 C C . ARG A 1 134 ? -30.361 -5.356 38.599 1.00 48.62 134 ARG A C 1
ATOM 1128 O O . ARG A 1 134 ? -31.056 -5.562 37.583 1.00 48.62 134 ARG A O 1
#

Sequence (134 aa):
YVDPVIERLDPKHCIRYRLSRGATRYVDGKHYRDFSKLNRDPSRIIYVSGHALESSLQPENCIEIKPWKGEAEDTVLLDLIPFLEYVAKHRPADIRTVLASYQGRDIPKEFIERSKDYQRRMQEQKQHGRFWRR

InterPro domains:
  IPR004274 FCP1 homology domain [PF03031] (1-90)
  IPR004274 FCP1 homology domain [PS50969] (1-87)
  IPR004274 FCP1 homology domain [SM00577] (1-75)
  IPR023214 HAD superfamily [G3DSA:3.40.50.1000] (1-117)
  IPR036412 HAD-like superfamily [SSF56784] (1-100)
  IPR050365 Mitochondrial import inner membrane translocase subunit TIM50 [PTHR12210] (1-112)

Foldseek 3Di:
DCVVVVVVVCVPVPDPDDDDQVCFDDDPNATAHEVVPVPDDQQPAAAEDCCFCPRYPCSLRYDHDNDDPPDPPDCLVVLCVVVVVVCVVVVDPGVSVVSVVQVPHSCSVVVVVVVVVVVVVVVVVVVVVVVVVD

Secondary structure (DSSP, 8-state):
--HHHHHHH-TT--------GGGSEEETTEEEB-GGGSSS-GGG--EEETTHHHHBS-GGGEEE-PPP-S-TT--HHHHTHHHHHHHHHH--S-HHHHHHTTTTS-HHHHHHHHHHHHHHHHHHHHHHHHHTT-

pLDDT: mean 93.29, std 8.56, range [48.62, 98.25]

Radius of gyration: 19.23 Å; Cα contacts (8 Å, |Δi|>4): 99; chains: 1; bounding box: 51×36×63 Å

Mean predicted aligned error: 4.67 Å